Protein AF-A0A2F0A2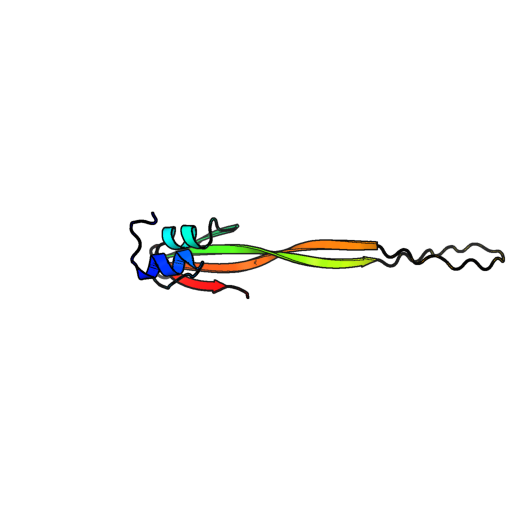H0-F1 (afdb_monomer)

Mean predicted aligned error: 10.3 Å

Nearest PDB structures (foldseek):
  3j9c-assembly1_A  TM=2.728E-01  e=7.529E+00  Bacillus anthracis
  7kxr-assembly1_A  TM=1.740E-01  e=6.295E+00  Bacillus anthracis

Structure (mmCIF, N/CA/C/O backbone):
data_AF-A0A2F0A2H0-F1
#
_entry.id   AF-A0A2F0A2H0-F1
#
loop_
_atom_site.group_PDB
_atom_site.id
_atom_site.type_symbol
_atom_site.label_atom_id
_atom_site.label_alt_id
_atom_site.label_comp_id
_atom_site.label_asym_id
_atom_site.label_entity_id
_atom_site.label_seq_id
_atom_site.pdbx_PDB_ins_code
_atom_site.Cartn_x
_atom_site.Cartn_y
_atom_site.Cartn_z
_atom_site.occupancy
_atom_site.B_iso_or_equiv
_atom_site.auth_seq_id
_atom_site.auth_comp_id
_atom_site.auth_asym_id
_atom_site.auth_atom_id
_atom_site.pdbx_PDB_model_num
ATOM 1 N N . MET A 1 1 ? -8.602 -10.771 8.985 1.00 65.12 1 MET A N 1
ATOM 2 C CA . MET A 1 1 ? -7.887 -9.888 8.041 1.00 65.12 1 MET A CA 1
ATOM 3 C C . MET A 1 1 ? -8.771 -9.494 6.851 1.00 65.12 1 MET A C 1
ATOM 5 O O . MET A 1 1 ? -9.277 -8.388 6.879 1.00 65.12 1 MET A O 1
ATOM 9 N N . TYR A 1 2 ? -9.096 -10.367 5.882 1.00 72.50 2 TYR A N 1
ATOM 10 C CA . TYR A 1 2 ? -9.974 -9.995 4.742 1.00 72.50 2 TYR A CA 1
ATOM 11 C C . TYR A 1 2 ? -11.487 -10.024 5.052 1.00 72.50 2 TYR A C 1
ATOM 13 O O . TYR A 1 2 ? -12.256 -9.204 4.556 1.00 72.50 2 TYR A O 1
ATOM 21 N N . SER A 1 3 ? -11.947 -10.950 5.902 1.00 73.31 3 SER A N 1
ATOM 22 C CA . SER A 1 3 ? -13.372 -11.099 6.252 1.00 73.31 3 SER A CA 1
ATOM 23 C C . SER A 1 3 ? -13.961 -9.876 6.965 1.00 73.31 3 SER A C 1
ATOM 25 O O . SER A 1 3 ? -15.139 -9.584 6.757 1.00 73.31 3 SER A O 1
ATOM 27 N N . ALA A 1 4 ? -13.129 -9.155 7.723 1.00 78.50 4 ALA A N 1
ATOM 28 C CA . ALA A 1 4 ? -13.476 -7.955 8.487 1.00 78.50 4 ALA A CA 1
ATOM 29 C C . ALA A 1 4 ? -13.657 -6.689 7.627 1.00 78.50 4 ALA A C 1
ATOM 31 O O . ALA A 1 4 ? -14.148 -5.684 8.130 1.00 78.50 4 ALA A O 1
ATOM 32 N N . LEU A 1 5 ? -13.277 -6.734 6.347 1.00 80.12 5 LEU A N 1
ATOM 33 C CA . LEU A 1 5 ? -13.435 -5.615 5.422 1.00 80.12 5 LEU A CA 1
ATOM 34 C C . LEU A 1 5 ? -14.902 -5.436 5.012 1.00 80.12 5 LEU A C 1
ATOM 36 O O . LEU A 1 5 ? -15.631 -6.412 4.779 1.00 80.12 5 LEU A O 1
ATOM 40 N N . THR A 1 6 ? -15.316 -4.182 4.849 1.00 83.12 6 THR A N 1
ATOM 41 C CA . THR A 1 6 ? -16.613 -3.834 4.256 1.00 83.12 6 THR A CA 1
ATOM 42 C C . THR A 1 6 ? -16.687 -4.291 2.793 1.00 83.12 6 THR A C 1
ATOM 44 O O . THR A 1 6 ? -15.670 -4.543 2.144 1.00 83.12 6 THR A O 1
ATOM 47 N N . GLY A 1 7 ? -17.895 -4.400 2.226 1.00 86.19 7 GLY A N 1
ATOM 48 C CA . GLY A 1 7 ? -18.064 -4.829 0.827 1.00 86.19 7 GLY A CA 1
ATOM 49 C C . GLY A 1 7 ? -17.319 -3.937 -0.178 1.00 86.19 7 GLY A C 1
ATOM 50 O O . GLY A 1 7 ? -16.748 -4.433 -1.150 1.00 86.19 7 GLY A O 1
ATOM 51 N N . GLN A 1 8 ? -17.260 -2.631 0.093 1.00 87.81 8 GLN A N 1
ATOM 52 C CA . GLN A 1 8 ? -16.540 -1.668 -0.736 1.00 87.81 8 GLN A CA 1
ATOM 53 C C . GLN A 1 8 ? -15.019 -1.830 -0.616 1.00 87.81 8 GLN A C 1
ATOM 55 O O . GLN A 1 8 ? -14.325 -1.824 -1.633 1.00 87.81 8 GLN A O 1
ATOM 60 N N . GLU A 1 9 ? -14.499 -2.037 0.596 1.00 89.12 9 GLU A N 1
ATOM 61 C CA . GLU A 1 9 ? -13.071 -2.288 0.811 1.00 89.12 9 GLU A CA 1
ATOM 62 C C . GLU A 1 9 ? -12.627 -3.600 0.168 1.00 89.12 9 GLU A C 1
ATOM 64 O O . GLU A 1 9 ? -11.597 -3.622 -0.495 1.00 89.12 9 GLU A O 1
ATOM 69 N N . LYS A 1 10 ? -13.429 -4.668 0.267 1.00 89.62 10 LYS A N 1
ATOM 70 C CA . LYS A 1 10 ? -13.142 -5.949 -0.403 1.00 89.62 10 LYS A CA 1
ATOM 71 C C . LYS A 1 10 ? -12.983 -5.771 -1.905 1.00 89.62 10 LYS A C 1
ATOM 73 O O . LYS A 1 10 ? -12.005 -6.247 -2.474 1.00 89.62 10 LYS A O 1
ATOM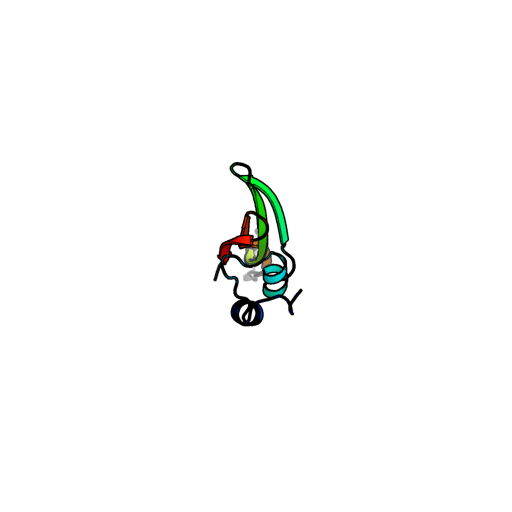 78 N N . LYS A 1 11 ? -13.912 -5.047 -2.536 1.00 91.75 11 LYS A N 1
ATOM 79 C CA . LYS A 1 11 ? -13.860 -4.762 -3.974 1.00 91.75 11 LYS A CA 1
ATOM 80 C C . LYS A 1 11 ? -12.638 -3.921 -4.343 1.00 91.75 11 LYS A C 1
ATOM 82 O O . LYS A 1 11 ? -12.031 -4.171 -5.378 1.00 91.75 11 LYS A O 1
ATOM 87 N N . ALA A 1 12 ? -12.280 -2.932 -3.531 1.00 92.31 12 ALA A N 1
ATOM 88 C CA . ALA A 1 12 ? -11.103 -2.108 -3.778 1.00 92.31 12 ALA A CA 1
ATOM 89 C C . ALA A 1 12 ? -9.805 -2.923 -3.649 1.00 92.31 12 ALA A C 1
ATOM 91 O O . ALA A 1 12 ? -9.018 -2.947 -4.590 1.00 92.31 12 ALA A O 1
ATOM 92 N N . VAL A 1 13 ? -9.653 -3.688 -2.564 1.00 93.19 13 VAL A N 1
ATOM 93 C CA . VAL A 1 13 ? -8.503 -4.574 -2.325 1.00 93.19 13 VAL A CA 1
ATOM 94 C C . VAL A 1 13 ? -8.338 -5.590 -3.455 1.00 93.19 13 VAL A C 1
ATOM 96 O O . VAL A 1 13 ? -7.240 -5.744 -3.977 1.00 93.19 13 VAL A O 1
ATOM 99 N N . SER A 1 14 ? -9.425 -6.225 -3.906 1.00 91.12 14 SER A N 1
ATOM 100 C CA . SER A 1 14 ? -9.385 -7.178 -5.026 1.00 91.12 14 SER A CA 1
ATOM 101 C C . SER A 1 14 ? -8.956 -6.556 -6.361 1.00 91.12 14 SER A C 1
ATOM 103 O O . SER A 1 14 ? -8.492 -7.280 -7.233 1.00 91.12 14 SER A O 1
ATOM 105 N N . ASN A 1 15 ? -9.094 -5.238 -6.523 1.00 92.50 15 ASN A N 1
ATOM 106 C CA . ASN A 1 15 ? -8.629 -4.502 -7.700 1.00 92.50 15 ASN A CA 1
ATOM 107 C C . ASN A 1 15 ? -7.268 -3.811 -7.473 1.00 92.50 15 ASN A C 1
ATOM 109 O O . ASN A 1 15 ? -6.849 -3.025 -8.318 1.00 92.50 15 ASN A O 1
ATOM 113 N N . GLY A 1 16 ? -6.601 -4.043 -6.335 1.00 91.62 16 GLY A N 1
ATOM 114 C CA . GLY A 1 16 ? -5.346 -3.370 -5.982 1.00 91.62 16 GLY A CA 1
ATOM 115 C C . GLY A 1 16 ? -5.501 -1.870 -5.703 1.00 91.62 16 GLY A C 1
ATOM 116 O O . GLY A 1 16 ? -4.546 -1.113 -5.855 1.00 91.62 16 GLY A O 1
ATOM 117 N N . LEU A 1 17 ? -6.700 -1.418 -5.325 1.00 93.19 17 LEU A N 1
ATOM 118 C CA . LEU A 1 17 ? -7.003 -0.015 -5.041 1.00 93.19 17 LEU A CA 1
ATOM 119 C C . LEU A 1 17 ? -7.026 0.252 -3.536 1.00 93.19 17 LEU A C 1
ATOM 121 O O . LEU A 1 17 ? -7.575 -0.534 -2.762 1.00 93.19 17 LEU A O 1
ATOM 125 N N . ILE A 1 18 ? -6.512 1.416 -3.143 1.00 94.12 18 ILE A N 1
ATOM 126 C CA . ILE A 1 18 ? -6.546 1.900 -1.763 1.00 94.12 18 ILE A CA 1
ATOM 127 C C . ILE A 1 18 ? -7.596 2.999 -1.632 1.00 94.12 18 ILE A C 1
ATOM 129 O O . ILE A 1 18 ? -7.679 3.917 -2.447 1.00 94.12 18 ILE A O 1
ATOM 133 N N . LEU A 1 19 ? -8.409 2.921 -0.583 1.00 94.00 19 LEU A N 1
ATOM 134 C CA . LEU A 1 19 ? -9.384 3.947 -0.231 1.00 94.00 19 LEU A CA 1
ATOM 135 C C . LEU A 1 19 ? -8.960 4.649 1.056 1.00 94.00 19 LEU A C 1
ATOM 137 O O . LEU A 1 19 ? -8.335 4.064 1.942 1.00 94.00 19 LEU A O 1
ATOM 141 N N . ARG A 1 20 ? -9.340 5.921 1.178 1.00 94.00 20 ARG A N 1
ATOM 142 C CA . ARG A 1 20 ? -9.142 6.679 2.414 1.00 94.00 20 ARG A CA 1
ATOM 143 C C . ARG A 1 20 ? -9.914 6.024 3.561 1.00 94.00 20 ARG A C 1
ATOM 145 O O . ARG A 1 20 ? -11.054 5.608 3.380 1.00 94.00 20 ARG A O 1
ATOM 152 N N . GLY A 1 21 ? -9.301 5.962 4.738 1.00 93.12 21 GLY A N 1
ATOM 153 C CA . GLY A 1 21 ? -9.885 5.374 5.942 1.00 93.12 21 GLY A CA 1
ATOM 154 C C . GLY A 1 21 ? -9.676 3.866 6.098 1.00 93.12 21 GLY A C 1
ATOM 155 O O . GLY A 1 21 ? -9.954 3.355 7.182 1.00 93.12 21 GLY A O 1
ATOM 156 N N . MET A 1 22 ? -9.152 3.180 5.075 1.00 94.25 22 MET A N 1
ATOM 157 C CA . MET A 1 22 ? -8.787 1.762 5.158 1.00 94.25 22 MET A CA 1
ATOM 158 C C . MET A 1 22 ? -7.779 1.500 6.278 1.00 94.25 22 MET A C 1
ATOM 160 O O . MET A 1 22 ? -6.931 2.345 6.567 1.00 94.25 22 MET A O 1
ATOM 164 N N . SER A 1 23 ? -7.840 0.314 6.880 1.00 94.00 23 SER A N 1
ATOM 165 C CA . SER A 1 23 ? -6.823 -0.137 7.830 1.00 94.00 23 SER A CA 1
ATOM 166 C C . SER A 1 23 ? -5.514 -0.505 7.128 1.00 94.00 23 SER A C 1
ATOM 168 O O . SER A 1 23 ? -5.498 -0.839 5.941 1.00 94.00 23 SER A O 1
ATOM 170 N N . GLN A 1 24 ? -4.414 -0.510 7.880 1.00 94.56 24 GLN A N 1
ATOM 171 C CA . GLN A 1 24 ? -3.119 -1.026 7.415 1.00 94.56 24 GLN A CA 1
ATOM 172 C C . GLN A 1 24 ? -3.223 -2.455 6.865 1.00 94.56 24 GLN A C 1
ATOM 174 O O . GLN A 1 24 ? -2.666 -2.744 5.809 1.00 94.56 24 GLN A O 1
ATOM 179 N N . ASP A 1 25 ? -4.013 -3.318 7.508 1.00 93.75 25 ASP A N 1
ATOM 180 C CA . ASP A 1 25 ? -4.279 -4.681 7.035 1.00 93.75 25 ASP A CA 1
ATOM 181 C C . ASP A 1 25 ? -4.903 -4.709 5.636 1.00 93.75 25 ASP A C 1
ATOM 183 O O . ASP A 1 25 ? -4.526 -5.532 4.804 1.00 93.75 25 ASP A O 1
ATOM 187 N N . ALA A 1 26 ? -5.860 -3.817 5.358 1.00 93.81 26 ALA A N 1
ATOM 188 C CA . ALA A 1 26 ? -6.494 -3.730 4.046 1.00 93.81 26 ALA A CA 1
ATOM 189 C C . ALA A 1 26 ? -5.478 -3.317 2.971 1.00 93.81 26 ALA A C 1
ATOM 191 O O . ALA A 1 26 ? -5.451 -3.901 1.888 1.00 93.81 26 ALA A O 1
ATOM 192 N N . VAL A 1 27 ? -4.608 -2.355 3.293 1.00 95.19 27 VAL A N 1
ATOM 193 C CA . VAL A 1 27 ? -3.528 -1.915 2.399 1.00 95.19 27 VAL A CA 1
ATOM 194 C C . VAL A 1 27 ? -2.525 -3.037 2.161 1.00 95.19 27 VAL A C 1
ATOM 196 O O . VAL A 1 27 ? -2.147 -3.282 1.020 1.00 95.19 27 VAL A O 1
ATOM 199 N N . TYR A 1 28 ? -2.143 -3.763 3.211 1.00 95.12 28 TYR A N 1
ATOM 200 C CA . TYR A 1 28 ? -1.244 -4.907 3.105 1.00 95.12 28 TYR A CA 1
ATOM 201 C C . TYR A 1 28 ? -1.830 -6.013 2.221 1.00 95.12 28 TYR A C 1
ATOM 203 O O . TYR A 1 28 ? -1.116 -6.629 1.438 1.00 95.12 28 TYR A O 1
ATOM 211 N N . LEU A 1 29 ? -3.141 -6.248 2.292 1.00 93.88 29 LEU A N 1
ATOM 212 C CA . LEU A 1 29 ? -3.811 -7.206 1.412 1.00 93.88 29 LEU A CA 1
ATOM 213 C C . LEU A 1 29 ? -3.859 -6.736 -0.049 1.00 93.88 29 LEU A C 1
ATOM 215 O O . LEU A 1 29 ? -3.812 -7.572 -0.946 1.00 93.88 29 LEU A O 1
ATOM 219 N N . ALA A 1 30 ? -3.961 -5.428 -0.293 1.00 93.81 30 ALA A N 1
ATOM 220 C CA . ALA A 1 30 ? -4.043 -4.869 -1.641 1.00 93.81 30 ALA A CA 1
ATOM 221 C C . ALA A 1 30 ? -2.676 -4.752 -2.331 1.00 93.81 30 ALA A C 1
ATOM 223 O O . ALA A 1 30 ? -2.554 -5.084 -3.5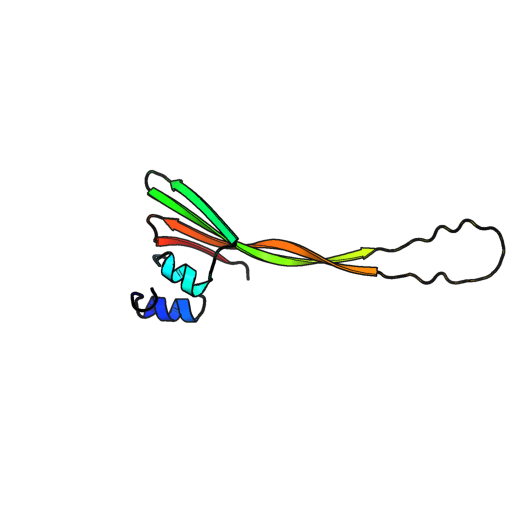07 1.00 93.81 30 ALA A O 1
ATOM 224 N N . TRP A 1 31 ? -1.663 -4.245 -1.625 1.00 94.62 31 TRP A N 1
AT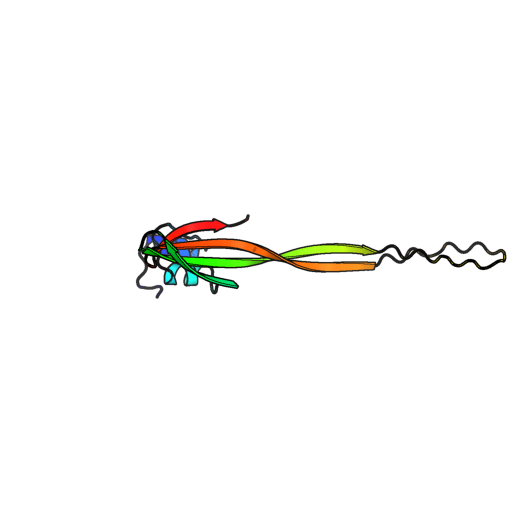OM 225 C CA . TRP A 1 31 ? -0.349 -3.892 -2.185 1.00 94.62 31 TRP A CA 1
ATOM 226 C C . TRP A 1 31 ? 0.798 -4.761 -1.660 1.00 94.62 31 TRP A C 1
ATOM 228 O O . TRP A 1 31 ? 1.913 -4.697 -2.176 1.00 94.62 31 TRP A O 1
ATOM 238 N N . GLY A 1 32 ? 0.544 -5.606 -0.663 1.00 94.38 32 GLY A N 1
ATOM 239 C CA . GLY A 1 32 ? 1.554 -6.471 -0.069 1.00 94.38 32 GLY A CA 1
ATOM 240 C C . GLY A 1 32 ? 2.473 -5.741 0.908 1.00 94.38 32 GLY A C 1
ATOM 241 O O . GLY A 1 32 ? 2.127 -4.730 1.520 1.00 94.38 32 GLY A O 1
ATOM 242 N N . ARG A 1 33 ? 3.673 -6.299 1.082 1.00 95.44 33 ARG A N 1
ATOM 243 C CA . ARG A 1 33 ? 4.663 -5.786 2.031 1.00 95.44 33 ARG A CA 1
ATOM 244 C C . ARG A 1 33 ? 5.332 -4.514 1.486 1.00 95.44 33 ARG A C 1
ATOM 246 O O . ARG A 1 33 ? 5.892 -4.569 0.391 1.00 95.44 33 ARG A O 1
ATOM 253 N N . PRO A 1 34 ? 5.372 -3.410 2.253 1.00 96.69 34 PRO A N 1
ATOM 254 C CA . PRO A 1 34 ? 6.087 -2.209 1.839 1.00 96.69 34 PRO A CA 1
ATOM 255 C C . PRO A 1 34 ? 7.604 -2.426 1.833 1.00 96.69 34 PRO A C 1
ATOM 257 O O . PRO A 1 34 ? 8.152 -3.214 2.607 1.00 96.69 34 PRO A O 1
ATOM 260 N N . SER A 1 35 ? 8.299 -1.678 0.980 1.00 96.19 35 SER A N 1
ATOM 261 C CA . SER A 1 35 ? 9.764 -1.666 0.904 1.00 96.19 35 SER A CA 1
ATOM 262 C C . SER A 1 35 ? 10.403 -0.920 2.078 1.00 96.19 35 SER A C 1
ATOM 264 O O . SER A 1 35 ? 11.561 -1.160 2.410 1.00 96.19 35 SER A O 1
ATOM 266 N N . GLY A 1 36 ? 9.666 -0.005 2.708 1.00 95.06 36 GLY A N 1
ATOM 267 C CA . GLY A 1 36 ? 10.101 0.687 3.913 1.00 95.06 36 GLY A CA 1
ATOM 268 C C . GLY A 1 36 ? 8.931 1.252 4.702 1.00 95.06 36 GLY A C 1
ATOM 269 O O . GLY A 1 36 ? 7.922 1.656 4.127 1.00 95.06 36 GLY A O 1
ATOM 270 N N . ILE A 1 37 ? 9.096 1.295 6.019 1.00 97.06 37 ILE A N 1
ATOM 271 C CA . ILE A 1 37 ? 8.130 1.858 6.961 1.00 97.06 37 ILE A CA 1
ATOM 272 C C . ILE A 1 37 ? 8.840 2.966 7.733 1.00 97.06 37 ILE A C 1
ATOM 274 O O . ILE A 1 37 ? 9.989 2.805 8.147 1.00 97.06 37 ILE A O 1
ATOM 278 N N . LYS A 1 38 ? 8.171 4.107 7.886 1.00 95.88 38 LYS A N 1
ATOM 279 C CA . LYS A 1 38 ? 8.622 5.215 8.721 1.00 95.88 38 LYS A CA 1
ATOM 280 C C . LYS A 1 38 ? 7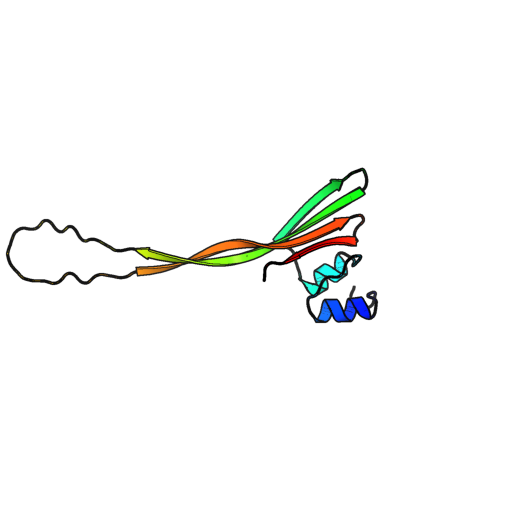.520 5.578 9.701 1.00 95.88 38 LYS A C 1
ATOM 282 O O . LYS A 1 38 ? 6.444 5.996 9.288 1.00 95.88 38 LYS A O 1
ATOM 287 N N . GLU A 1 39 ? 7.823 5.466 10.980 1.00 95.12 39 GLU A N 1
ATOM 288 C CA . GLU A 1 39 ? 6.930 5.865 12.062 1.00 95.12 39 GLU A CA 1
ATOM 289 C C . GLU A 1 39 ? 7.251 7.290 12.518 1.00 95.12 39 GLU A C 1
ATOM 291 O O . GLU A 1 39 ? 8.377 7.783 12.384 1.00 95.12 39 GLU A O 1
ATOM 296 N N . GLY A 1 40 ? 6.241 7.975 13.035 1.00 92.56 40 GLY A N 1
ATOM 297 C CA . GLY A 1 40 ? 6.358 9.322 13.553 1.00 92.56 40 GLY A CA 1
ATOM 298 C C . GLY A 1 40 ? 5.124 9.735 14.342 1.00 92.56 40 GLY A C 1
ATOM 299 O O . GLY A 1 40 ? 4.193 8.966 14.568 1.00 92.56 40 GLY A O 1
ATOM 300 N N . ASN A 1 41 ? 5.120 10.991 14.766 1.00 90.75 41 ASN A N 1
ATOM 301 C CA . ASN A 1 41 ? 3.987 11.606 15.434 1.00 90.75 41 ASN A CA 1
ATOM 302 C C . ASN A 1 41 ? 3.765 12.980 14.804 1.00 90.75 41 ASN A C 1
ATOM 304 O O . ASN A 1 41 ? 4.709 13.762 14.676 1.00 90.75 41 ASN A O 1
ATOM 308 N N . SER A 1 42 ? 2.537 13.254 14.376 1.00 84.38 42 SER A N 1
ATOM 309 C CA . SER A 1 42 ? 2.143 14.550 13.832 1.00 84.38 42 SER A CA 1
ATOM 310 C C . SER A 1 42 ? 1.037 15.126 14.705 1.00 84.38 42 SER A C 1
ATOM 312 O O . SER A 1 42 ? -0.034 14.536 14.822 1.00 84.38 42 SER A O 1
ATOM 314 N N . ASN A 1 43 ? 1.295 16.270 15.345 1.00 85.12 43 ASN A N 1
ATOM 315 C CA . ASN A 1 43 ? 0.327 16.973 16.198 1.00 85.12 43 ASN A CA 1
ATOM 316 C C . ASN A 1 43 ? -0.318 16.100 17.297 1.00 85.12 43 ASN A C 1
ATOM 318 O O . ASN A 1 43 ? -1.486 16.279 17.631 1.00 85.12 43 ASN A O 1
ATOM 322 N N . GLY A 1 44 ? 0.434 15.149 17.859 1.00 88.06 44 GLY A N 1
ATOM 323 C CA . GLY A 1 44 ? -0.039 14.250 18.915 1.00 88.06 44 GLY A CA 1
ATOM 324 C C . GLY A 1 44 ? -0.696 12.965 18.405 1.00 88.06 44 GLY A C 1
ATOM 325 O O . GLY A 1 44 ? -0.955 12.076 19.214 1.00 88.06 44 GLY A O 1
ATOM 326 N N . ALA A 1 45 ? -0.922 12.825 17.094 1.00 90.50 45 ALA A N 1
ATOM 327 C CA . ALA A 1 45 ? -1.433 11.601 16.492 1.00 90.50 45 ALA A CA 1
ATOM 328 C C . ALA A 1 45 ? -0.287 10.706 15.973 1.00 90.50 45 ALA A C 1
ATOM 330 O O . ALA A 1 45 ? 0.613 11.203 15.282 1.00 90.50 45 ALA A O 1
ATOM 331 N N . PRO A 1 46 ? -0.307 9.387 16.251 1.00 91.88 46 PRO A N 1
ATOM 332 C CA . PRO A 1 46 ? 0.617 8.442 15.636 1.00 91.88 46 PRO A CA 1
ATOM 333 C C . PRO A 1 46 ? 0.443 8.451 14.116 1.00 91.88 46 PRO A C 1
ATOM 335 O O . PRO A 1 46 ? -0.667 8.287 13.594 1.00 91.88 46 PRO A O 1
ATOM 338 N N . MET A 1 47 ? 1.561 8.650 13.423 1.00 95.38 47 MET A N 1
ATOM 339 C CA . MET A 1 47 ? 1.647 8.682 11.972 1.00 95.38 47 MET A CA 1
ATOM 340 C C . MET A 1 47 ? 2.591 7.582 11.499 1.00 95.38 47 MET A C 1
ATOM 342 O O . MET A 1 47 ? 3.684 7.412 12.035 1.00 95.38 47 MET A O 1
ATOM 346 N N . GLU A 1 48 ? 2.202 6.879 10.446 1.00 96.62 48 GLU A N 1
ATOM 347 C CA . GLU A 1 48 ? 3.037 5.857 9.826 1.00 96.62 48 GLU A CA 1
ATOM 348 C C . GLU A 1 48 ? 3.032 6.041 8.314 1.00 96.62 48 GLU A C 1
ATOM 350 O O . GLU A 1 48 ? 2.000 6.326 7.714 1.00 96.62 48 GLU A O 1
ATOM 355 N N . LYS A 1 49 ? 4.193 5.920 7.680 1.00 97.00 49 LYS A N 1
ATOM 356 C CA . LYS A 1 49 ? 4.362 6.119 6.244 1.00 97.00 49 LYS A CA 1
ATOM 357 C C . LYS A 1 49 ? 4.997 4.888 5.629 1.00 97.00 49 LYS A C 1
ATOM 359 O O . LYS A 1 49 ? 6.129 4.534 5.955 1.00 97.00 49 LYS A O 1
ATOM 364 N N . TRP A 1 50 ? 4.268 4.248 4.727 1.00 97.75 50 TRP A N 1
ATOM 365 C 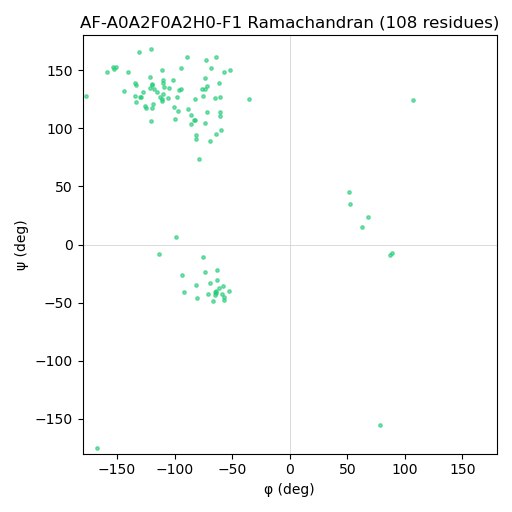CA . TRP A 1 50 ? 4.736 3.106 3.956 1.00 97.75 50 TRP A CA 1
ATOM 366 C C . TRP A 1 50 ? 5.233 3.578 2.601 1.00 97.75 50 TRP A C 1
ATOM 368 O O . TRP A 1 50 ? 4.568 4.359 1.922 1.00 97.75 50 TRP A O 1
ATOM 378 N N . ARG A 1 51 ? 6.408 3.089 2.211 1.00 97.00 51 ARG A N 1
ATOM 379 C CA . ARG A 1 51 ? 7.023 3.339 0.911 1.00 97.00 51 ARG A CA 1
ATOM 380 C C . ARG A 1 51 ? 7.129 2.033 0.143 1.00 97.00 51 ARG A C 1
ATOM 382 O O . ARG A 1 51 ? 7.668 1.054 0.660 1.00 97.00 51 ARG A O 1
ATOM 389 N N . TYR A 1 52 ? 6.692 2.059 -1.103 1.00 96.44 52 TYR A N 1
ATOM 390 C CA . TYR A 1 52 ? 6.867 0.989 -2.072 1.00 96.44 52 TYR A CA 1
ATOM 391 C C . TYR A 1 52 ? 7.868 1.442 -3.123 1.00 96.44 52 TYR A C 1
ATOM 393 O O . TYR A 1 52 ? 7.835 2.588 -3.579 1.00 96.44 52 TYR A O 1
ATOM 401 N N . SER A 1 53 ? 8.796 0.554 -3.457 1.00 94.94 53 SER A N 1
ATOM 402 C CA . SER A 1 53 ? 9.843 0.830 -4.426 1.00 94.94 53 SER A CA 1
ATOM 403 C C . SER A 1 53 ? 9.764 -0.124 -5.608 1.00 94.94 53 SER A C 1
ATOM 405 O O . SER A 1 53 ? 9.566 -1.326 -5.437 1.00 94.94 53 SER A O 1
ATOM 407 N N . SER A 1 54 ? 9.963 0.428 -6.800 1.00 93.31 54 SER A N 1
ATOM 408 C CA . SER A 1 54 ? 10.059 -0.310 -8.059 1.00 93.31 54 SER A CA 1
ATOM 409 C C . SER A 1 54 ? 11.419 -0.052 -8.702 1.00 93.31 54 SER A C 1
ATOM 411 O O . SER A 1 54 ? 12.181 0.805 -8.251 1.00 93.31 54 SER A O 1
ATOM 413 N N . LEU A 1 55 ? 11.757 -0.836 -9.723 1.00 92.38 55 LEU A N 1
ATOM 414 C CA . LEU A 1 55 ? 13.034 -0.740 -10.422 1.00 92.38 55 LEU A CA 1
ATOM 415 C C . LEU A 1 55 ? 12.833 -0.085 -11.784 1.00 92.38 55 LEU A C 1
ATOM 417 O O . LEU A 1 55 ? 12.023 -0.553 -12.580 1.00 92.38 55 LEU A O 1
ATOM 421 N N . MET A 1 56 ? 13.594 0.971 -12.055 1.00 89.69 56 MET A N 1
ATOM 422 C CA . MET A 1 56 ? 13.629 1.617 -13.363 1.00 89.69 56 MET A CA 1
ATOM 423 C C . MET A 1 56 ? 14.846 1.109 -14.146 1.00 89.69 56 MET A C 1
ATOM 425 O O . MET A 1 56 ? 15.961 1.173 -13.613 1.00 89.69 56 MET A O 1
ATOM 429 N N . PRO A 1 57 ? 14.670 0.605 -15.383 1.00 89.62 57 PRO A N 1
ATOM 430 C CA . PRO A 1 57 ? 15.788 0.195 -16.216 1.00 89.62 57 PRO A CA 1
ATOM 431 C C . PRO A 1 57 ? 16.534 1.423 -16.747 1.00 89.62 57 PRO A C 1
ATOM 433 O O . PRO A 1 57 ? 15.929 2.353 -17.277 1.00 89.62 57 PRO A O 1
ATOM 436 N N . ILE A 1 58 ? 17.859 1.401 -16.656 1.00 86.50 58 ILE A N 1
ATOM 437 C CA . ILE A 1 58 ? 18.736 2.402 -17.262 1.00 86.50 58 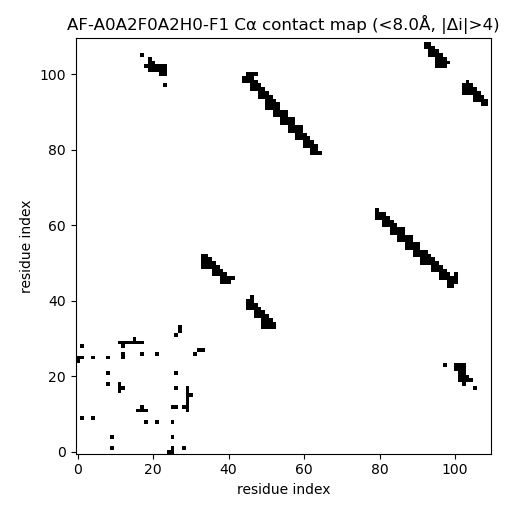ILE A CA 1
ATOM 438 C C . ILE A 1 58 ? 19.636 1.699 -18.268 1.00 86.50 58 ILE A C 1
ATOM 440 O O . ILE A 1 58 ? 20.409 0.805 -17.920 1.00 86.50 58 ILE A O 1
ATOM 444 N N . MET A 1 59 ? 19.541 2.130 -19.524 1.00 82.25 59 MET A N 1
ATOM 445 C CA . MET A 1 59 ? 20.421 1.670 -20.592 1.00 82.25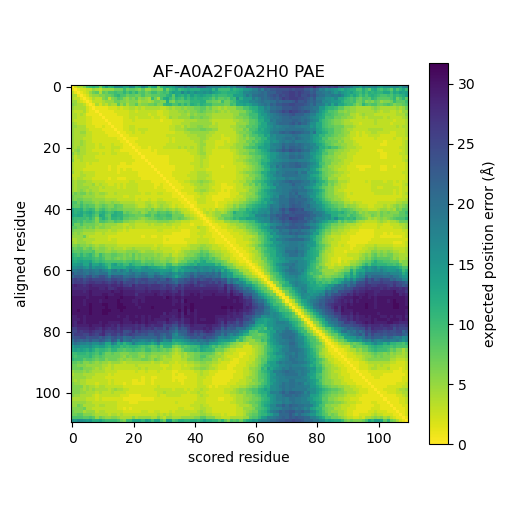 59 MET A CA 1
ATOM 446 C C . MET A 1 59 ? 21.725 2.456 -20.552 1.00 82.25 59 MET A C 1
ATOM 448 O O . MET A 1 59 ? 21.717 3.683 -20.635 1.00 82.25 59 MET A O 1
ATOM 452 N N . SER A 1 60 ? 22.848 1.750 -20.484 1.00 77.12 60 SER A N 1
ATOM 453 C CA . SER A 1 60 ? 24.166 2.343 -20.695 1.00 77.12 60 SER A CA 1
ATOM 454 C C . SER A 1 60 ? 24.782 1.784 -21.974 1.00 77.12 60 SER A C 1
ATOM 456 O O . SER A 1 60 ? 24.843 0.569 -22.173 1.00 77.12 60 SER A O 1
ATOM 458 N N . GLN A 1 61 ? 25.210 2.689 -22.855 1.00 70.69 61 GLN A N 1
ATOM 459 C CA . GLN A 1 61 ? 25.973 2.364 -24.055 1.00 70.69 61 GLN A CA 1
ATOM 460 C C . GLN A 1 61 ? 27.390 2.890 -23.857 1.00 70.69 61 GLN A C 1
ATOM 462 O O . GLN A 1 61 ? 27.583 4.066 -23.546 1.00 70.69 61 GLN A O 1
ATOM 467 N N . ARG A 1 62 ? 28.386 2.017 -23.996 1.00 63.22 62 ARG A N 1
ATOM 468 C CA . ARG A 1 62 ? 29.796 2.416 -23.977 1.00 63.22 62 ARG A CA 1
ATOM 469 C C . ARG A 1 62 ? 30.385 2.230 -25.365 1.00 63.22 62 ARG A C 1
ATOM 471 O O . ARG A 1 62 ? 30.361 1.123 -25.895 1.00 63.22 62 ARG A O 1
ATOM 478 N N . PHE A 1 63 ? 30.940 3.307 -25.912 1.00 61.34 63 PHE A N 1
ATOM 479 C CA . PHE A 1 63 ? 31.769 3.260 -27.109 1.00 61.34 63 PHE A CA 1
ATOM 480 C C . PHE A 1 63 ? 33.215 3.023 -26.676 1.00 61.34 63 PHE A C 1
ATOM 482 O O . PHE A 1 63 ? 33.793 3.834 -25.954 1.00 61.34 63 PHE A O 1
ATOM 489 N N . LEU A 1 64 ? 33.790 1.892 -27.079 1.00 57.81 64 LEU A N 1
ATOM 490 C CA . LEU A 1 64 ? 35.210 1.622 -26.883 1.00 57.81 64 LEU A CA 1
ATOM 491 C C . LEU A 1 64 ? 35.975 2.235 -28.061 1.00 57.81 64 LEU A C 1
ATOM 493 O O . LEU A 1 64 ? 35.949 1.694 -29.165 1.00 57.81 64 LEU A O 1
ATOM 497 N N . TYR A 1 65 ? 36.622 3.380 -27.835 1.00 49.38 65 TYR A N 1
ATOM 498 C CA . TYR A 1 65 ? 37.573 3.953 -28.787 1.00 49.38 65 TYR A CA 1
ATOM 499 C C . TYR A 1 65 ? 38.925 3.265 -28.584 1.00 49.38 65 TYR A C 1
ATOM 501 O O . TYR A 1 65 ? 39.581 3.462 -27.562 1.00 49.38 65 TYR A O 1
ATOM 509 N N . ASN A 1 66 ? 39.309 2.405 -29.525 1.00 52.56 66 ASN A N 1
ATOM 510 C CA . ASN A 1 66 ? 40.634 1.797 -29.542 1.00 52.56 66 ASN A CA 1
ATOM 511 C C . ASN A 1 66 ? 41.603 2.804 -30.175 1.00 52.56 66 ASN A C 1
ATOM 513 O O . ASN A 1 66 ? 41.714 2.870 -31.398 1.00 52.56 66 ASN A O 1
ATOM 517 N N . ASP A 1 67 ? 42.278 3.604 -29.349 1.00 47.16 67 ASP A N 1
ATOM 518 C CA . ASP A 1 67 ? 43.366 4.477 -29.795 1.00 47.16 67 ASP A CA 1
ATOM 519 C C . ASP A 1 67 ? 44.645 3.647 -29.972 1.00 47.16 67 ASP A C 1
ATOM 521 O O . ASP A 1 67 ? 45.556 3.649 -29.145 1.00 47.16 67 ASP A O 1
ATOM 525 N N . TYR A 1 68 ? 44.683 2.845 -31.037 1.00 46.97 68 TYR A N 1
ATOM 526 C CA . TYR A 1 68 ? 45.915 2.195 -31.468 1.00 46.97 68 TYR A CA 1
ATOM 527 C C . TYR A 1 68 ? 46.734 3.198 -32.281 1.00 46.97 68 TYR A C 1
ATOM 529 O O . TYR A 1 68 ? 46.632 3.277 -33.504 1.00 46.97 68 TYR A O 1
ATOM 537 N N . HIS A 1 69 ? 47.604 3.940 -31.599 1.00 47.69 69 HIS A N 1
ATOM 538 C CA . HIS A 1 69 ? 48.776 4.519 -32.242 1.00 47.69 69 HIS A CA 1
ATOM 539 C C . HIS A 1 69 ? 49.745 3.390 -32.606 1.00 47.69 69 HIS A C 1
ATOM 541 O O . HIS A 1 69 ? 50.625 3.023 -31.830 1.00 47.69 69 HIS A O 1
ATOM 547 N N . SER A 1 70 ? 49.587 2.821 -33.799 1.00 44.69 70 SER A N 1
ATOM 548 C CA . SER A 1 70 ? 50.635 2.016 -34.415 1.00 44.69 70 SER A CA 1
ATOM 549 C C . SER A 1 70 ? 50.806 2.437 -35.862 1.00 44.69 70 SER A C 1
ATOM 551 O O . SER A 1 70 ? 49.861 2.468 -36.647 1.00 44.69 70 SER A O 1
ATOM 553 N N . TYR A 1 71 ? 52.037 2.832 -36.168 1.00 49.03 71 TYR A N 1
ATOM 554 C CA . TYR A 1 71 ? 52.522 3.056 -37.513 1.00 49.03 71 TYR A CA 1
ATOM 555 C C . TYR A 1 71 ? 52.236 1.829 -38.388 1.00 49.03 71 TYR A C 1
ATOM 557 O O . TYR A 1 71 ? 52.303 0.698 -37.916 1.00 49.03 71 TYR A O 1
ATOM 565 N N . HIS A 1 72 ? 52.043 2.103 -39.677 1.00 42.66 72 HIS A N 1
ATOM 566 C CA . HIS A 1 72 ? 51.998 1.185 -40.818 1.00 42.66 72 HIS A CA 1
ATOM 567 C C . HIS A 1 72 ? 50.615 0.935 -41.423 1.00 42.66 72 HIS A C 1
ATOM 569 O O . HIS A 1 72 ? 49.652 0.547 -40.771 1.00 42.66 72 HIS A O 1
ATOM 575 N N . HIS A 1 73 ? 50.583 1.209 -42.733 1.00 48.28 73 HIS A N 1
ATOM 576 C CA . HIS A 1 73 ? 49.546 0.869 -43.694 1.00 48.28 73 HIS A CA 1
ATOM 577 C C . HIS A 1 73 ? 48.919 -0.483 -43.380 1.00 48.28 73 HIS A C 1
ATOM 579 O O . HIS A 1 73 ? 49.663 -1.447 -43.314 1.00 48.28 73 HIS A O 1
ATOM 585 N N . TYR A 1 74 ? 47.599 -0.537 -43.227 1.00 41.84 74 TYR A N 1
ATOM 586 C CA . TYR A 1 74 ? 46.672 -1.448 -43.906 1.00 41.84 74 TYR A CA 1
ATOM 587 C C . TYR A 1 74 ? 45.261 -1.058 -43.445 1.00 41.84 74 TYR A C 1
ATOM 589 O O . TYR A 1 74 ? 44.998 -0.890 -42.256 1.00 41.84 74 TYR A O 1
ATOM 597 N N . GLU A 1 75 ? 44.367 -0.837 -44.405 1.00 44.69 75 GLU A N 1
ATOM 598 C CA . GLU A 1 75 ? 42.985 -0.413 -44.189 1.00 44.69 75 GLU A CA 1
ATOM 599 C C . GLU A 1 75 ? 42.211 -1.490 -43.423 1.00 44.69 75 GLU A C 1
ATOM 601 O O . GLU A 1 75 ? 41.708 -2.447 -44.010 1.00 44.69 75 GLU A O 1
ATOM 606 N N . HIS A 1 76 ? 42.123 -1.373 -42.100 1.00 41.72 76 HIS A N 1
ATOM 607 C CA . HIS A 1 76 ? 41.256 -2.214 -41.280 1.00 41.72 76 HIS A CA 1
ATOM 608 C C . HIS A 1 76 ? 40.261 -1.327 -40.537 1.00 41.72 76 HIS A C 1
ATOM 610 O O . HIS A 1 76 ? 40.596 -0.600 -39.604 1.00 41.72 76 HIS A O 1
ATOM 616 N N . CYS A 1 77 ? 39.015 -1.376 -41.008 1.00 44.62 77 CYS A N 1
ATOM 617 C CA . CYS A 1 77 ? 37.867 -0.761 -40.362 1.00 44.62 77 CYS A CA 1
ATOM 618 C C . CYS A 1 77 ? 37.711 -1.391 -38.968 1.00 44.62 77 CYS A C 1
ATOM 620 O O . CYS A 1 77 ? 37.411 -2.579 -38.850 1.00 44.62 77 CYS A O 1
ATOM 622 N N . SER A 1 78 ? 37.979 -0.618 -37.915 1.00 51.56 78 SER A N 1
ATOM 623 C CA . SER A 1 78 ? 37.864 -1.093 -36.534 1.00 51.56 78 SER A CA 1
ATOM 624 C C . SER A 1 78 ? 36.395 -1.418 -36.228 1.00 51.56 78 SER A C 1
ATOM 626 O O . SER A 1 78 ? 35.536 -0.555 -36.435 1.00 51.56 78 SER A O 1
ATOM 628 N N . PRO A 1 79 ? 36.056 -2.628 -35.746 1.00 49.31 79 PRO A N 1
ATOM 629 C CA . PRO A 1 79 ? 34.679 -2.962 -35.431 1.00 49.31 79 PRO A CA 1
ATOM 630 C C . PRO A 1 79 ? 34.276 -2.205 -34.163 1.00 49.31 79 PRO A C 1
ATOM 632 O O . PRO A 1 79 ? 34.808 -2.446 -33.079 1.00 49.31 79 PRO A O 1
ATOM 635 N N . PHE A 1 80 ? 33.339 -1.268 -34.298 1.00 51.41 80 PHE A N 1
ATOM 636 C CA . PHE A 1 80 ? 32.685 -0.616 -33.168 1.00 51.41 80 PHE A CA 1
ATOM 637 C C . PHE A 1 80 ? 31.971 -1.682 -32.322 1.00 51.41 80 PHE A C 1
ATOM 639 O O . PHE A 1 80 ? 30.868 -2.125 -32.651 1.00 51.41 80 PHE A O 1
ATOM 646 N N . TYR A 1 81 ? 32.603 -2.126 -31.235 1.00 52.03 81 TYR A N 1
ATOM 647 C CA . TYR A 1 81 ? 31.963 -3.009 -30.266 1.00 52.03 81 TYR A CA 1
ATOM 648 C C . TYR A 1 81 ? 30.948 -2.201 -29.454 1.00 52.03 81 TYR A C 1
ATOM 650 O O . TYR A 1 81 ? 31.312 -1.425 -28.570 1.00 52.03 81 TYR A O 1
ATOM 658 N N . HIS A 1 82 ? 29.664 -2.387 -29.757 1.00 56.12 82 HIS A N 1
ATOM 659 C CA . HIS A 1 82 ? 28.564 -1.843 -28.969 1.00 56.12 82 HIS A CA 1
ATOM 660 C C . HIS A 1 82 ? 28.293 -2.783 -27.791 1.00 56.12 82 HIS A C 1
ATOM 662 O O . HIS A 1 82 ? 27.759 -3.875 -27.973 1.00 56.12 82 HIS A O 1
ATOM 668 N N . SER A 1 83 ? 28.665 -2.375 -26.576 1.00 60.69 83 SER A N 1
ATOM 669 C CA . SER A 1 83 ? 28.214 -3.051 -25.356 1.00 60.69 83 SER A CA 1
ATOM 670 C C . SER A 1 83 ? 27.009 -2.305 -24.792 1.00 60.69 83 SER A C 1
ATOM 672 O O . SER A 1 83 ? 27.118 -1.138 -24.406 1.00 60.69 83 SER A O 1
ATOM 674 N N . THR A 1 84 ? 25.855 -2.972 -24.779 1.00 65.62 84 THR A N 1
ATOM 675 C CA . THR A 1 84 ? 24.629 -2.495 -24.130 1.00 65.62 84 THR A CA 1
ATOM 676 C C . THR A 1 84 ? 24.474 -3.198 -22.788 1.00 65.62 84 THR A C 1
ATOM 678 O O . THR A 1 84 ? 24.336 -4.421 -22.746 1.00 65.62 84 THR A O 1
ATOM 681 N N . ASN A 1 85 ? 24.475 -2.439 -21.694 1.00 75.25 85 ASN A N 1
ATOM 682 C CA . ASN A 1 85 ? 24.217 -2.968 -20.357 1.00 75.25 85 ASN A CA 1
ATOM 683 C C . ASN A 1 85 ? 22.954 -2.326 -19.770 1.00 75.25 85 ASN A C 1
ATOM 685 O O . ASN A 1 85 ? 22.781 -1.105 -19.847 1.00 75.25 85 ASN A O 1
ATOM 689 N N . VAL A 1 86 ? 22.088 -3.164 -19.193 1.00 82.94 86 VAL A N 1
ATOM 690 C CA . VAL A 1 86 ? 20.864 -2.749 -18.503 1.00 82.94 86 VAL A CA 1
ATOM 691 C C . VAL A 1 86 ? 21.116 -2.747 -17.000 1.00 82.94 86 VAL A C 1
ATOM 693 O O . VAL A 1 86 ? 21.199 -3.806 -16.380 1.00 82.94 86 VAL A O 1
ATOM 696 N N . GLY A 1 87 ? 21.210 -1.556 -16.414 1.00 86.12 87 GLY A N 1
ATOM 697 C CA . GLY A 1 87 ? 21.174 -1.373 -14.966 1.00 86.12 87 GLY A CA 1
ATOM 698 C C . GLY A 1 87 ? 19.743 -1.180 -14.466 1.00 86.12 87 GLY A C 1
ATOM 699 O O . GLY A 1 87 ? 18.857 -0.819 -15.237 1.00 86.12 87 GLY A O 1
ATOM 700 N N . TYR A 1 88 ? 19.520 -1.373 -13.167 1.00 89.31 88 TYR A N 1
ATOM 701 C CA . TYR A 1 88 ? 18.245 -1.081 -12.512 1.00 89.31 88 TYR A CA 1
ATOM 702 C C . TYR A 1 88 ? 18.486 -0.225 -11.277 1.00 89.31 88 TYR A C 1
ATOM 704 O O . TYR A 1 88 ? 19.275 -0.607 -10.412 1.00 89.31 88 TYR A O 1
ATOM 712 N N . ILE A 1 89 ? 17.797 0.911 -11.183 1.00 91.88 89 ILE A N 1
ATOM 713 C CA . ILE A 1 89 ? 17.831 1.757 -9.986 1.00 91.88 89 ILE A CA 1
ATOM 714 C C . ILE A 1 89 ? 16.484 1.710 -9.260 1.00 91.88 89 ILE A C 1
ATOM 716 O O . ILE A 1 89 ? 15.437 1.719 -9.914 1.00 91.88 89 ILE A O 1
ATOM 720 N N . PRO A 1 90 ? 16.477 1.645 -7.919 1.00 91.75 90 PRO A N 1
ATOM 721 C CA . PRO A 1 90 ? 15.243 1.732 -7.162 1.00 91.75 90 PRO A CA 1
ATOM 722 C C . PRO A 1 90 ? 14.701 3.163 -7.192 1.00 91.75 90 PRO A C 1
ATOM 724 O O . PRO A 1 90 ? 15.439 4.123 -6.978 1.00 91.75 90 PRO A O 1
ATOM 727 N N . TYR A 1 91 ? 13.396 3.293 -7.389 1.00 92.25 91 TYR A N 1
ATOM 728 C CA . TYR A 1 91 ? 12.657 4.541 -7.219 1.00 92.25 91 TYR A CA 1
ATOM 729 C C . TYR A 1 91 ? 11.407 4.293 -6.369 1.00 92.25 91 TYR A C 1
ATOM 731 O O . TYR A 1 91 ? 11.038 3.147 -6.108 1.00 92.25 91 TYR A O 1
ATOM 739 N N . THR A 1 92 ? 10.784 5.360 -5.872 1.00 94.56 92 THR A N 1
ATOM 740 C CA . THR A 1 92 ? 9.558 5.251 -5.069 1.00 94.56 92 THR A CA 1
ATOM 741 C C . THR A 1 92 ? 8.353 5.213 -5.993 1.00 94.56 92 THR A C 1
ATOM 743 O O . THR A 1 92 ? 8.050 6.228 -6.596 1.00 94.56 92 THR A O 1
ATOM 746 N N . SER A 1 93 ? 7.668 4.074 -6.074 1.00 94.75 93 SER A N 1
ATOM 747 C CA . SER A 1 93 ? 6.509 3.897 -6.955 1.00 94.75 93 SER A CA 1
ATOM 748 C C . SER A 1 93 ? 5.176 4.167 -6.271 1.00 94.75 93 SER A C 1
ATOM 750 O O . SER A 1 93 ? 4.209 4.527 -6.935 1.00 94.75 93 SER A O 1
ATOM 752 N N . ALA A 1 94 ? 5.094 3.999 -4.951 1.00 96.31 94 ALA A N 1
ATOM 753 C CA . ALA A 1 94 ? 3.900 4.361 -4.200 1.00 96.31 94 ALA A CA 1
ATOM 754 C C . ALA A 1 94 ? 4.218 4.706 -2.748 1.00 96.31 94 ALA A C 1
ATOM 756 O O . ALA A 1 94 ? 5.178 4.206 -2.149 1.00 96.31 94 ALA A O 1
ATOM 757 N N . ILE A 1 95 ? 3.369 5.543 -2.166 1.00 96.69 95 ILE A N 1
ATOM 758 C CA . ILE A 1 95 ? 3.433 5.958 -0.771 1.00 96.69 95 ILE A CA 1
ATOM 759 C C . ILE A 1 95 ? 2.031 5.873 -0.170 1.00 96.69 95 ILE A C 1
ATOM 761 O O . ILE A 1 95 ? 1.054 6.285 -0.789 1.00 96.69 95 ILE A O 1
ATOM 765 N N . VAL A 1 96 ? 1.943 5.388 1.068 1.00 97.25 96 VAL A N 1
ATOM 766 C CA . VAL A 1 96 ? 0.716 5.436 1.874 1.00 97.25 96 VAL A CA 1
ATOM 767 C C . VAL A 1 96 ? 1.034 6.059 3.221 1.00 97.25 96 VAL A C 1
ATOM 769 O O . VAL A 1 96 ? 1.991 5.664 3.882 1.00 97.25 96 VAL A O 1
ATOM 772 N N . GLU A 1 97 ? 0.228 7.027 3.633 1.00 96.94 97 GLU A N 1
ATOM 773 C CA . GLU A 1 97 ? 0.301 7.654 4.945 1.00 96.94 97 GLU A CA 1
ATOM 774 C C . GLU A 1 97 ? -0.901 7.246 5.786 1.00 96.94 97 GLU A C 1
ATOM 776 O O . GLU A 1 97 ? -2.060 7.373 5.375 1.00 96.94 97 GLU A O 1
ATOM 781 N N . PHE A 1 98 ? -0.603 6.793 6.994 1.00 96.75 98 PHE A N 1
ATOM 782 C CA . PHE A 1 98 ? -1.555 6.400 8.007 1.00 96.75 98 PHE A CA 1
ATOM 783 C C . PHE A 1 98 ? -1.537 7.402 9.151 1.00 96.75 98 PHE A C 1
ATOM 785 O O . PHE A 1 98 ? -0.482 7.872 9.572 1.00 96.75 98 PHE A O 1
ATOM 792 N N . GLU A 1 99 ? -2.717 7.686 9.678 1.00 95.62 99 GLU A N 1
ATOM 793 C CA . GLU A 1 99 ? -2.915 8.420 10.922 1.00 95.62 99 GLU A CA 1
ATOM 794 C C . GLU A 1 99 ? -3.889 7.603 11.765 1.00 95.62 99 GLU A C 1
ATOM 796 O O . GLU A 1 99 ? -4.947 7.202 11.273 1.00 95.62 99 GLU A O 1
ATOM 801 N N . ASN A 1 100 ? -3.521 7.290 13.009 1.00 93.12 100 ASN A N 1
ATOM 802 C CA . ASN A 1 100 ? -4.313 6.402 13.872 1.00 93.12 100 ASN A CA 1
ATOM 803 C C . ASN A 1 100 ? -4.670 5.056 13.193 1.00 93.12 100 ASN A C 1
ATOM 805 O O . ASN A 1 100 ? -5.820 4.614 13.232 1.00 93.12 100 ASN A O 1
ATOM 809 N N . ASN A 1 101 ? -3.690 4.422 12.534 1.00 92.00 101 ASN A N 1
ATOM 810 C CA . ASN A 1 101 ? -3.812 3.140 11.813 1.00 92.00 101 ASN A CA 1
ATOM 811 C C . ASN A 1 101 ? -4.784 3.132 10.617 1.00 92.00 101 ASN A C 1
ATOM 813 O O . ASN A 1 101 ? -5.150 2.061 10.122 1.00 92.00 101 ASN A O 1
ATOM 817 N N . LYS A 1 102 ? -5.197 4.308 10.130 1.00 94.75 102 LYS A N 1
ATOM 818 C CA . LYS A 1 102 ? -6.083 4.452 8.969 1.00 94.75 102 LYS A CA 1
ATOM 819 C C . LYS A 1 102 ? -5.439 5.270 7.866 1.00 94.75 102 LYS A C 1
ATOM 821 O O . LYS A 1 102 ? -4.752 6.248 8.143 1.00 94.75 102 LYS A O 1
ATOM 826 N N . VAL A 1 103 ? -5.706 4.906 6.613 1.00 96.00 103 VAL A N 1
ATOM 827 C CA . VAL A 1 103 ? -5.195 5.622 5.438 1.00 96.00 103 VAL A CA 1
ATOM 828 C C . VAL A 1 103 ? -5.701 7.062 5.441 1.00 96.00 103 VAL A C 1
ATOM 830 O O . VAL A 1 103 ? -6.894 7.321 5.259 1.00 96.00 103 VAL A O 1
ATOM 833 N N . LYS A 1 104 ? -4.779 8.007 5.592 1.00 95.88 104 LYS A N 1
ATOM 834 C CA . LYS A 1 104 ? -5.033 9.444 5.489 1.00 95.88 104 LYS A CA 1
ATOM 835 C C . LYS A 1 104 ? -4.802 9.945 4.070 1.00 95.88 104 LYS A C 1
ATOM 837 O O . LYS A 1 104 ? -5.586 10.765 3.577 1.00 95.88 104 LYS A O 1
ATOM 842 N N . TYR A 1 105 ? -3.749 9.448 3.430 1.00 95.44 105 TYR A N 1
ATOM 843 C CA . TYR A 1 105 ? -3.312 9.840 2.096 1.00 95.44 105 TYR A CA 1
ATOM 844 C C . TYR A 1 105 ? -2.571 8.684 1.421 1.00 95.44 105 TYR A C 1
ATOM 846 O O . TYR A 1 105 ? -1.960 7.858 2.097 1.00 95.44 105 TYR A O 1
ATOM 854 N N . TRP A 1 106 ? -2.630 8.620 0.096 1.00 96.00 106 TRP A N 1
ATOM 855 C CA . TRP A 1 106 ? -1.798 7.726 -0.696 1.00 96.00 106 TRP A CA 1
ATOM 856 C C . TRP A 1 106 ? -1.547 8.332 -2.072 1.00 96.00 106 TRP A C 1
ATOM 858 O O . TRP A 1 106 ? -2.367 9.091 -2.589 1.00 96.00 106 TRP A O 1
ATOM 868 N N . GLU A 1 107 ? -0.421 7.959 -2.659 1.00 95.19 107 GLU A N 1
ATOM 869 C CA . GLU A 1 107 ? -0.042 8.300 -4.023 1.00 95.19 107 GLU A CA 1
ATOM 870 C C . GLU A 1 107 ? 0.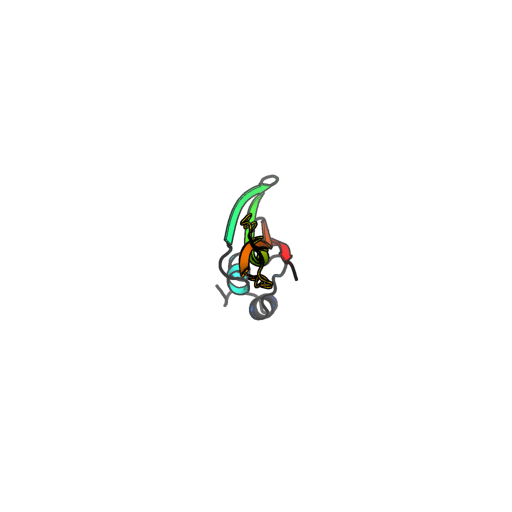638 7.105 -4.680 1.00 95.19 107 GLU A C 1
ATOM 872 O O . GLU A 1 107 ? 1.281 6.289 -4.015 1.00 95.19 107 GLU A O 1
ATOM 877 N N . GLN A 1 108 ? 0.459 6.990 -5.990 1.00 93.69 108 GLN A N 1
ATOM 878 C CA . GLN A 1 108 ? 1.024 5.923 -6.800 1.00 93.69 108 GLN A CA 1
ATOM 879 C C . GLN A 1 108 ? 1.417 6.493 -8.159 1.00 93.69 108 GLN A C 1
ATOM 881 O O . GLN A 1 108 ? 0.630 7.192 -8.800 1.00 93.69 108 GLN A O 1
ATOM 886 N N . GLU A 1 109 ? 2.630 6.175 -8.586 1.00 88.62 109 GLU A N 1
ATOM 887 C CA . GLU A 1 109 ? 3.152 6.494 -9.906 1.00 88.62 109 GLU A CA 1
ATOM 888 C C . GLU A 1 109 ? 2.550 5.529 -10.943 1.00 88.62 109 GLU A C 1
ATOM 890 O O . GLU A 1 109 ? 2.449 4.324 -10.689 1.00 88.62 109 GLU A O 1
ATOM 895 N N . LYS A 1 110 ? 2.087 6.069 -12.077 1.00 75.62 110 LYS A N 1
ATOM 896 C CA . LYS A 1 110 ? 1.431 5.330 -13.168 1.00 75.62 110 LYS A CA 1
ATOM 897 C C . LYS A 1 110 ? 2.331 5.205 -14.383 1.00 75.62 110 LYS A C 1
ATOM 899 O O . LYS A 1 110 ? 2.984 6.216 -14.714 1.00 75.62 110 LYS A O 1
#

Sequence (110 aa):
MYSALTGQEKKAVSNGLILRGMSQDAVYLAWGRPSGIKEGNSNGAPMEKWRYSSLMPIMSQRFLYNDYHSYHHYEHCSPFYHSTNVGYIPYTSAIVEFENNKVKYWEQEK

pLDDT: mean 82.55, std 17.63, range [41.72, 97.75]

Foldseek 3Di:
DQVPDDPVLNVQLVVLHDDFFDFPVSNCSSPNDAPDKDWDDDPNWTKIKGWHKDKDKDKDWDFDDDPPPDDDDDDDDDDGDTDIDIDIDIDTAKMFMDTNRTTPDIDGHD

Solvent-accessible surface area (backbone atoms only — not comparable to full-atom values): 6782 Å² total; per-residue (Å²): 120,76,85,80,46,51,76,69,53,47,56,29,27,76,69,57,43,85,58,80,62,38,42,60,67,52,47,36,71,30,73,45,82,62,74,41,77,47,79,51,70,57,97,87,40,53,28,39,37,37,32,31,65,43,73,46,79,42,82,46,78,50,83,68,79,81,84,73,90,64,90,75,94,72,97,69,84,77,80,80,57,79,49,78,45,82,46,71,46,81,45,80,38,32,40,40,33,27,45,78,64,17,30,70,47,71,53,69,72,129

Radius of gyration: 25.23 Å; Cα contacts (8 Å, |Δi|>4): 176; chains: 1; bounding box: 71×28×63 Å

Secondary structure (DSSP, 8-state):
--TTS-HHHHHHHHTT---TT-BHHHHHHHH-S-SEEEEEEETTEEEEEEEEEEEEEEEEEEE--------S---------EEEEEEEEEEEEEEEEEETTEEEEEEE--